Protein AF-A0A2N2TVI4-F1 (afdb_monomer_lite)

Sequence (136 aa):
MRVDWSMDAVSNADFRVMTPSVCEPCWEILRADGSRSGTHAGWWIGEMFRLGASGALLRTDMTDDADFNILAGLTEHWGERLWLAPLDDPAPDFAAWVELGGARQLVATGALLQNDPYLAALGNGPDVGLQKEENG

Foldseek 3Di:
DDQDADDDPDDDDDDPDGDRPDPADFDFDADPVRHGPVHGPLVVQVVVVVVPQQADEDADADDDLSVLVNLLVSCVVQPPRYEYEHDPDPAGPVVCCCPRSVHLHYDYDPSCCVPPPVNVVVVPDPDPPDDDPDDD

pLDDT: mean 81.19, std 19.84, range [39.0, 97.81]

Radius of gyration: 18.88 Å; chains: 1; bounding box: 42×28×64 Å

Structure (mmCIF, N/CA/C/O backbone):
data_AF-A0A2N2TVI4-F1
#
_entry.id   AF-A0A2N2TVI4-F1
#
loop_
_atom_site.group_PDB
_atom_site.id
_atom_site.type_symbol
_atom_site.label_atom_id
_atom_site.label_alt_id
_atom_site.label_comp_id
_atom_site.label_asym_id
_atom_site.label_entity_id
_atom_site.label_seq_id
_atom_site.pdbx_PDB_ins_code
_atom_site.Cartn_x
_atom_site.Cartn_y
_atom_site.Cartn_z
_atom_site.occupancy
_atom_site.B_iso_or_equiv
_atom_site.auth_seq_id
_atom_site.auth_comp_id
_atom_site.auth_asym_id
_atom_site.auth_atom_id
_atom_site.pdbx_PDB_model_num
ATOM 1 N N . MET A 1 1 ? 17.892 0.945 -6.978 1.00 41.19 1 MET A N 1
ATOM 2 C CA . MET A 1 1 ? 17.444 0.845 -8.383 1.00 41.19 1 MET A CA 1
ATOM 3 C C . MET A 1 1 ? 18.594 0.323 -9.244 1.00 41.19 1 MET A C 1
ATOM 5 O O . MET A 1 1 ? 19.617 0.987 -9.334 1.00 41.19 1 MET A O 1
ATOM 9 N N . ARG A 1 2 ? 18.480 -0.885 -9.810 1.00 39.00 2 ARG A N 1
ATOM 10 C CA . ARG A 1 2 ? 19.402 -1.411 -10.834 1.00 39.00 2 ARG A CA 1
ATOM 11 C C . ARG A 1 2 ? 18.570 -1.604 -12.094 1.00 39.00 2 ARG A C 1
ATOM 13 O O . ARG A 1 2 ? 17.571 -2.310 -12.039 1.00 39.00 2 ARG A O 1
ATOM 20 N N . VAL A 1 3 ? 18.941 -0.885 -13.145 1.00 46.66 3 VAL A N 1
ATOM 21 C CA . VAL A 1 3 ? 18.320 -0.939 -14.470 1.00 46.66 3 VAL A CA 1
ATOM 22 C C . VAL A 1 3 ? 19.035 -2.042 -15.238 1.00 46.66 3 VAL A C 1
ATOM 24 O O . VAL A 1 3 ? 20.251 -1.950 -15.424 1.00 46.66 3 VAL A O 1
ATOM 27 N N . ASP A 1 4 ? 18.314 -3.089 -15.632 1.00 51.53 4 ASP A N 1
ATOM 28 C CA . ASP A 1 4 ? 18.853 -4.126 -16.509 1.00 51.53 4 ASP A CA 1
ATOM 29 C C . ASP A 1 4 ? 18.516 -3.789 -17.963 1.00 51.53 4 ASP A C 1
ATOM 31 O O . ASP A 1 4 ? 17.386 -3.448 -18.311 1.00 51.53 4 ASP A O 1
ATOM 35 N N . TRP A 1 5 ? 19.548 -3.840 -18.801 1.00 46.09 5 TRP A N 1
ATOM 36 C CA . TRP A 1 5 ? 19.501 -3.475 -20.210 1.00 46.09 5 TRP A CA 1
ATOM 37 C C . TRP A 1 5 ? 19.502 -4.754 -21.047 1.00 46.09 5 TRP A C 1
ATOM 39 O O . TRP A 1 5 ? 20.316 -5.645 -20.805 1.00 46.09 5 TRP A O 1
ATOM 49 N N . SER A 1 6 ? 18.638 -4.840 -22.057 1.00 53.38 6 SER A N 1
ATOM 50 C CA . SER A 1 6 ? 18.704 -5.890 -23.082 1.00 53.38 6 SER A CA 1
ATOM 51 C C . SER A 1 6 ? 18.838 -5.252 -24.468 1.00 53.38 6 SER A C 1
ATOM 53 O O . SER A 1 6 ? 18.342 -4.150 -24.695 1.00 53.38 6 SER A O 1
ATOM 55 N N . MET A 1 7 ? 19.591 -5.900 -25.363 1.00 49.75 7 MET A N 1
ATOM 56 C CA . MET A 1 7 ? 19.840 -5.423 -26.727 1.00 49.75 7 MET A CA 1
ATOM 57 C C . MET A 1 7 ? 19.017 -6.234 -27.724 1.00 49.75 7 MET A C 1
ATOM 59 O O . MET A 1 7 ? 19.289 -7.419 -27.901 1.00 49.75 7 MET A O 1
ATOM 63 N N . ASP A 1 8 ? 18.117 -5.573 -28.450 1.00 48.06 8 ASP A N 1
ATOM 64 C CA . ASP A 1 8 ? 17.640 -6.082 -29.734 1.00 48.06 8 ASP A CA 1
ATOM 65 C C . ASP A 1 8 ? 18.574 -5.587 -30.841 1.00 48.06 8 ASP A C 1
ATOM 67 O O . ASP A 1 8 ? 18.597 -4.415 -31.220 1.00 48.06 8 ASP A O 1
ATOM 71 N N . ALA A 1 9 ? 19.409 -6.498 -31.336 1.00 53.44 9 ALA A N 1
ATOM 72 C CA . ALA A 1 9 ? 20.368 -6.230 -32.396 1.00 53.44 9 ALA A CA 1
ATOM 73 C C . ALA A 1 9 ? 19.786 -6.624 -33.760 1.00 53.44 9 ALA A C 1
ATOM 75 O O . ALA A 1 9 ? 20.177 -7.637 -34.336 1.00 53.44 9 ALA A O 1
ATOM 76 N N . VAL A 1 10 ? 18.891 -5.800 -34.314 1.00 51.03 10 VAL A N 1
ATOM 77 C CA . VAL A 1 10 ? 18.623 -5.815 -35.762 1.00 51.03 10 VAL A CA 1
ATOM 78 C C . VAL A 1 10 ? 18.750 -4.393 -36.304 1.00 51.03 10 VAL A C 1
ATOM 80 O O . VAL A 1 10 ? 17.825 -3.590 -36.313 1.00 51.03 10 VAL A O 1
ATOM 83 N N . SER A 1 11 ? 19.988 -4.094 -36.688 1.00 48.31 11 SER A N 1
ATOM 84 C CA . SER A 1 11 ? 20.482 -2.841 -37.254 1.00 48.31 11 SER A CA 1
ATOM 85 C C . SER A 1 11 ? 19.876 -2.558 -38.624 1.00 48.31 11 SER A C 1
ATOM 87 O O . SER A 1 11 ? 19.997 -3.411 -39.494 1.00 48.31 11 SER A O 1
ATOM 89 N N . ASN A 1 12 ? 19.377 -1.337 -38.843 1.00 44.28 12 ASN A N 1
ATOM 90 C CA . ASN A 1 12 ? 19.507 -0.604 -40.107 1.00 44.28 12 ASN A CA 1
ATOM 91 C C . ASN A 1 12 ? 19.383 0.912 -39.831 1.00 44.28 12 ASN A C 1
ATOM 93 O O . ASN A 1 12 ? 18.305 1.390 -39.504 1.00 44.28 12 ASN A O 1
ATOM 97 N N . ALA A 1 13 ? 20.497 1.636 -39.998 1.00 49.03 13 ALA A N 1
ATOM 98 C CA . ALA A 1 13 ? 20.643 3.102 -40.010 1.00 49.03 13 ALA A CA 1
ATOM 99 C C . ALA A 1 13 ? 20.502 3.884 -38.671 1.00 49.03 13 ALA A C 1
ATOM 101 O O . ALA A 1 13 ? 19.426 4.285 -38.243 1.00 49.03 13 ALA A O 1
ATOM 102 N N . ASP A 1 14 ? 21.660 4.166 -38.063 1.00 52.97 14 ASP A N 1
ATOM 103 C CA . ASP A 1 14 ? 22.073 5.446 -37.447 1.00 52.97 14 ASP A CA 1
ATOM 104 C C . ASP A 1 14 ? 21.288 6.144 -36.320 1.00 52.97 14 ASP A C 1
ATOM 106 O O . ASP A 1 14 ? 21.616 7.278 -35.979 1.00 52.97 14 ASP A O 1
ATOM 110 N N . PHE A 1 15 ? 20.406 5.462 -35.589 1.00 52.22 15 PHE A N 1
ATOM 111 C CA . PHE A 1 15 ? 20.055 5.896 -34.227 1.00 52.22 15 PHE A CA 1
ATOM 112 C C . PHE A 1 15 ? 20.028 4.713 -33.258 1.00 52.22 15 PHE A C 1
ATOM 114 O O . PHE A 1 15 ? 19.190 3.822 -33.354 1.00 52.22 15 PHE A O 1
ATOM 121 N N . ARG A 1 16 ? 20.951 4.704 -32.288 1.00 48.78 16 ARG A N 1
ATOM 122 C CA . ARG A 1 16 ? 20.890 3.792 -31.136 1.00 48.78 16 ARG A CA 1
ATOM 123 C C . ARG A 1 16 ? 20.047 4.454 -30.055 1.00 48.78 16 ARG A C 1
ATOM 125 O O . ARG A 1 16 ? 20.580 5.162 -29.205 1.00 48.78 16 ARG A O 1
ATOM 132 N N . VAL A 1 17 ? 18.733 4.273 -30.122 1.00 54.22 17 VAL A N 1
ATOM 133 C CA . VAL A 1 17 ? 17.835 4.727 -29.057 1.00 54.22 17 VAL A CA 1
ATOM 134 C C . VAL A 1 17 ? 17.751 3.618 -28.016 1.00 54.22 17 VAL A C 1
ATOM 136 O O . VAL A 1 17 ? 17.342 2.503 -28.323 1.00 54.22 17 VAL A O 1
ATOM 139 N N . MET A 1 18 ? 18.176 3.921 -26.790 1.00 54.16 18 MET A N 1
ATOM 140 C CA . MET A 1 18 ? 17.854 3.092 -25.635 1.00 54.16 18 MET A CA 1
ATOM 141 C C . MET A 1 18 ? 16.496 3.543 -25.114 1.00 54.16 18 MET A C 1
ATOM 143 O O . MET A 1 18 ? 16.371 4.669 -24.631 1.00 54.16 18 MET A O 1
ATOM 147 N N . THR A 1 19 ? 15.488 2.686 -25.217 1.00 52.69 19 THR A N 1
ATOM 148 C CA . THR A 1 19 ? 14.173 2.952 -24.635 1.00 52.69 19 THR A CA 1
ATOM 149 C C . THR A 1 19 ? 14.017 2.057 -23.412 1.00 52.69 19 THR A C 1
ATOM 151 O O . THR A 1 19 ? 14.0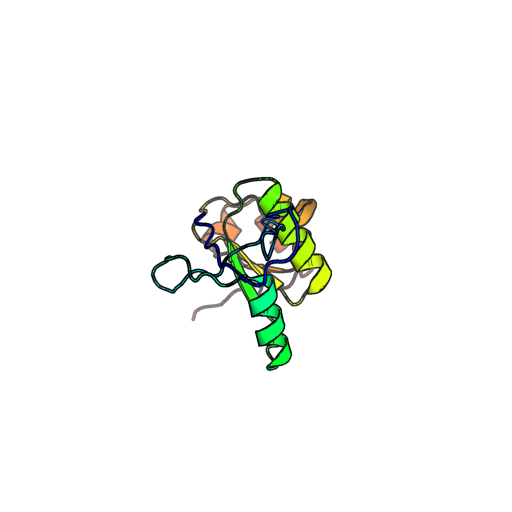30 0.835 -23.565 1.00 52.69 19 THR A O 1
ATOM 154 N N . PRO A 1 20 ? 13.917 2.614 -22.194 1.00 52.50 20 PRO A N 1
ATOM 155 C CA . PRO A 1 20 ? 13.565 1.818 -21.028 1.00 52.50 20 PRO A CA 1
ATOM 156 C C . PRO A 1 20 ? 12.202 1.167 -21.270 1.00 52.50 20 PRO A C 1
ATOM 158 O O . PRO A 1 20 ? 11.266 1.840 -21.698 1.00 52.50 20 PRO A O 1
ATOM 161 N N . SER A 1 21 ? 12.084 -0.132 -20.999 1.00 56.41 21 SER A N 1
ATOM 162 C CA . SER A 1 21 ? 10.835 -0.878 -21.209 1.00 56.41 21 SER A CA 1
ATOM 163 C C . SER A 1 21 ? 9.690 -0.364 -20.330 1.00 56.41 21 SER A C 1
ATOM 165 O O . SER A 1 21 ? 8.526 -0.545 -20.670 1.00 56.41 21 SER A O 1
ATOM 167 N N . VAL A 1 22 ? 10.023 0.284 -19.210 1.00 56.97 22 VAL A N 1
ATOM 168 C CA . VAL A 1 22 ? 9.092 0.996 -18.334 1.00 56.97 22 VAL A CA 1
ATOM 169 C C . VAL A 1 22 ? 9.780 2.279 -17.871 1.00 56.97 22 VAL A C 1
ATOM 171 O O . VAL A 1 22 ? 10.810 2.224 -17.202 1.00 56.97 22 VAL A O 1
ATOM 174 N N . CYS A 1 23 ? 9.231 3.429 -18.260 1.00 61.97 23 CYS A N 1
ATOM 175 C CA . CYS A 1 23 ? 9.704 4.752 -17.830 1.00 61.97 23 CYS A CA 1
ATOM 176 C C . CYS A 1 23 ? 8.905 5.320 -16.650 1.00 61.97 23 CYS A C 1
ATOM 178 O O . CYS A 1 23 ? 9.127 6.462 -16.256 1.00 61.97 23 CYS A O 1
ATOM 180 N N . GLU A 1 24 ? 7.968 4.550 -16.104 1.00 72.38 24 GLU A N 1
ATOM 181 C CA . GLU A 1 24 ? 7.060 5.018 -15.065 1.00 72.38 24 GLU A CA 1
ATOM 182 C C . GLU A 1 24 ? 7.558 4.585 -13.679 1.00 72.38 24 GLU A C 1
ATOM 184 O O . GLU A 1 24 ? 7.924 3.415 -13.497 1.00 72.38 24 GLU A O 1
ATOM 189 N N . PRO A 1 25 ? 7.594 5.504 -12.696 1.00 82.44 25 PRO A N 1
ATOM 190 C CA . PRO A 1 25 ? 7.787 5.145 -11.298 1.00 82.44 25 PRO A CA 1
ATOM 191 C C . PRO A 1 25 ? 6.776 4.076 -10.880 1.00 82.44 25 PRO A C 1
ATOM 193 O O . PRO A 1 25 ? 5.588 4.176 -11.181 1.00 82.44 25 PRO A O 1
ATOM 196 N N . CYS A 1 26 ? 7.245 3.037 -10.198 1.00 89.50 26 CYS A N 1
ATOM 197 C CA . CYS A 1 26 ? 6.390 1.967 -9.709 1.00 89.50 26 CYS A CA 1
ATOM 198 C C . CYS A 1 26 ? 6.947 1.371 -8.421 1.00 89.50 26 CYS A C 1
ATOM 200 O O . CYS A 1 26 ? 8.157 1.375 -8.182 1.00 89.50 26 CYS A O 1
ATOM 202 N N . TRP A 1 27 ? 6.051 0.811 -7.613 1.00 94.75 27 TRP A N 1
ATOM 203 C CA . TRP A 1 27 ? 6.450 -0.022 -6.489 1.00 94.75 27 TRP A CA 1
ATOM 204 C C . TRP A 1 27 ? 6.845 -1.414 -6.945 1.00 94.75 27 TRP A C 1
ATOM 206 O O . TRP A 1 27 ? 6.281 -1.986 -7.883 1.00 94.75 27 TRP A O 1
ATOM 216 N N . GLU A 1 28 ? 7.799 -1.975 -6.219 1.00 93.94 28 GLU A N 1
ATOM 217 C CA . GLU A 1 28 ? 8.316 -3.310 -6.442 1.00 93.94 28 GLU A CA 1
ATOM 218 C C . GLU A 1 28 ? 7.883 -4.232 -5.306 1.00 93.94 28 GLU A C 1
ATOM 220 O O . GLU A 1 28 ? 8.025 -3.902 -4.132 1.00 93.94 28 GLU A O 1
ATOM 225 N N . ILE A 1 29 ? 7.397 -5.422 -5.654 1.00 95.00 29 ILE A N 1
ATOM 226 C CA . ILE A 1 29 ? 7.122 -6.467 -4.672 1.00 95.00 29 ILE A CA 1
ATOM 227 C C . ILE A 1 29 ? 8.445 -6.919 -4.053 1.00 95.00 29 ILE A C 1
ATOM 229 O O . ILE A 1 29 ? 9.404 -7.241 -4.760 1.00 95.00 29 ILE A O 1
ATOM 233 N N . LEU A 1 30 ? 8.505 -6.988 -2.730 1.00 95.31 30 LEU A N 1
ATOM 234 C CA . LEU A 1 30 ? 9.647 -7.559 -2.027 1.00 95.31 30 LEU A CA 1
ATOM 235 C C . LEU A 1 30 ? 9.454 -9.066 -1.835 1.00 95.31 30 LEU A C 1
ATOM 237 O O . LEU A 1 30 ? 8.336 -9.571 -1.730 1.00 95.31 30 LEU A O 1
ATOM 241 N N . ARG A 1 31 ? 10.560 -9.806 -1.803 1.00 93.81 31 ARG A N 1
ATOM 242 C CA . ARG A 1 31 ? 10.571 -11.200 -1.354 1.00 93.81 31 ARG A CA 1
ATOM 243 C C . ARG A 1 31 ? 10.405 -11.255 0.164 1.00 93.81 31 ARG A C 1
ATOM 245 O O . ARG A 1 31 ? 10.564 -10.257 0.859 1.00 93.81 31 ARG A O 1
ATOM 252 N N . ALA A 1 32 ? 10.141 -12.451 0.685 1.00 92.06 32 ALA A N 1
ATOM 253 C CA . ALA A 1 32 ? 9.962 -12.679 2.121 1.00 92.06 32 ALA A CA 1
ATOM 254 C C . ALA A 1 32 ? 11.182 -12.283 2.978 1.00 92.06 32 ALA A C 1
ATOM 256 O O . ALA A 1 32 ? 11.029 -12.010 4.162 1.00 92.06 32 ALA A O 1
ATOM 257 N N . ASP A 1 33 ? 12.380 -12.241 2.391 1.00 93.31 33 ASP A N 1
ATOM 258 C CA . ASP A 1 33 ? 13.615 -11.786 3.038 1.00 93.31 33 ASP A CA 1
ATOM 259 C C . ASP A 1 33 ? 13.849 -10.266 2.913 1.00 93.31 33 ASP A C 1
ATOM 261 O O . ASP A 1 33 ? 14.925 -9.778 3.249 1.00 93.31 33 ASP A O 1
ATOM 265 N N . GLY A 1 34 ? 12.872 -9.519 2.388 1.00 91.69 34 GLY A N 1
ATOM 266 C CA . GLY A 1 34 ? 12.974 -8.087 2.109 1.00 91.69 34 GLY A CA 1
ATOM 267 C C . GLY A 1 34 ? 13.759 -7.755 0.836 1.00 91.69 34 GLY A C 1
ATOM 268 O O . GLY A 1 34 ? 13.881 -6.587 0.471 1.00 91.69 34 GLY A O 1
ATOM 269 N N . SER A 1 35 ? 14.294 -8.752 0.121 1.00 93.19 35 SER A N 1
ATOM 270 C CA . SER A 1 35 ? 15.043 -8.505 -1.108 1.00 93.19 35 SER A CA 1
ATOM 271 C C . SER A 1 35 ? 14.131 -8.128 -2.279 1.00 93.19 35 SER A C 1
ATOM 273 O O . SER A 1 35 ? 12.987 -8.563 -2.404 1.00 93.19 35 SER A O 1
ATOM 275 N N . ARG A 1 36 ? 14.680 -7.335 -3.195 1.00 90.88 36 ARG A N 1
ATOM 276 C CA . ARG A 1 36 ? 14.021 -6.842 -4.413 1.00 90.88 36 ARG A CA 1
ATOM 277 C C . ARG A 1 36 ? 13.660 -7.981 -5.373 1.00 90.88 36 ARG A C 1
ATOM 279 O O . ARG A 1 36 ? 14.559 -8.709 -5.804 1.00 90.88 36 ARG A O 1
ATOM 286 N N . SER A 1 37 ? 12.379 -8.162 -5.715 1.00 92.38 37 SER A N 1
ATOM 287 C CA . SER A 1 37 ? 11.935 -9.276 -6.574 1.00 92.38 37 SER A CA 1
ATOM 288 C C . SER A 1 37 ? 12.106 -9.047 -8.080 1.00 92.38 37 SER A C 1
ATOM 290 O O . SER A 1 37 ? 12.152 -10.020 -8.831 1.00 92.38 37 SER A O 1
ATOM 292 N N . GLY A 1 38 ? 12.190 -7.793 -8.518 1.00 89.81 38 GLY A N 1
ATOM 293 C CA . GLY A 1 38 ? 12.084 -7.350 -9.907 1.00 89.81 38 GLY A CA 1
ATOM 294 C C . GLY A 1 38 ? 10.645 -7.239 -10.425 1.00 89.81 38 GLY A C 1
ATOM 295 O O . GLY A 1 38 ? 10.451 -6.944 -11.599 1.00 89.81 38 GLY A O 1
ATOM 296 N N . THR A 1 39 ? 9.633 -7.493 -9.590 1.00 91.56 39 THR A N 1
ATOM 297 C CA . THR A 1 39 ? 8.223 -7.544 -10.010 1.00 91.56 39 THR A CA 1
ATOM 298 C C . THR A 1 39 ? 7.485 -6.268 -9.627 1.00 91.56 39 THR A C 1
ATOM 300 O O . THR A 1 39 ? 7.487 -5.880 -8.462 1.00 91.56 39 THR A O 1
ATOM 303 N N . HIS A 1 40 ? 6.805 -5.643 -10.590 1.00 93.00 40 HIS A N 1
ATOM 304 C CA . HIS A 1 40 ? 6.017 -4.433 -10.351 1.00 93.00 40 HIS A CA 1
ATOM 305 C C . HIS A 1 40 ? 4.717 -4.770 -9.616 1.00 93.00 40 HIS A C 1
ATOM 307 O O . HIS A 1 40 ? 3.985 -5.675 -10.026 1.00 93.00 40 HIS A O 1
ATOM 313 N N . ALA A 1 41 ? 4.406 -4.008 -8.568 1.00 94.19 41 ALA A N 1
ATOM 314 C CA . ALA A 1 41 ? 3.240 -4.242 -7.725 1.00 94.19 41 ALA A CA 1
ATOM 315 C C . ALA A 1 41 ? 1.932 -4.184 -8.524 1.00 94.19 41 ALA A C 1
ATOM 317 O O . ALA A 1 41 ? 1.146 -5.125 -8.469 1.00 94.19 41 ALA A O 1
ATOM 318 N N . GLY A 1 42 ? 1.739 -3.141 -9.339 1.00 94.56 42 GLY A N 1
ATOM 319 C CA . GLY A 1 42 ? 0.523 -2.988 -10.141 1.00 94.56 42 GLY A CA 1
ATOM 320 C C . GLY A 1 42 ? 0.284 -4.157 -11.106 1.00 94.56 42 GLY A C 1
ATOM 321 O O . GLY A 1 42 ? -0.804 -4.730 -11.139 1.00 94.56 42 GLY A O 1
ATOM 322 N N . TRP A 1 43 ? 1.316 -4.580 -11.842 1.00 93.81 43 TRP A N 1
ATOM 323 C CA . TRP A 1 43 ? 1.202 -5.741 -12.732 1.00 93.81 43 TRP A CA 1
ATOM 324 C C . TRP A 1 43 ? 0.824 -7.012 -11.960 1.00 93.81 43 TRP A C 1
ATOM 326 O O . TRP A 1 43 ? -0.091 -7.734 -12.358 1.00 93.81 43 TRP A O 1
ATOM 336 N N . TRP A 1 44 ? 1.489 -7.260 -10.829 1.00 94.75 44 TRP A N 1
ATOM 337 C CA . TRP A 1 44 ? 1.244 -8.445 -10.013 1.00 94.75 44 TRP A CA 1
ATOM 338 C C . TRP A 1 44 ? -0.181 -8.475 -9.446 1.00 94.75 44 TRP A C 1
ATOM 340 O O . TRP A 1 44 ? -0.847 -9.506 -9.529 1.00 94.75 44 TRP A O 1
ATOM 350 N N . ILE A 1 45 ? -0.679 -7.344 -8.932 1.00 96.38 45 ILE A N 1
ATOM 351 C CA . ILE A 1 45 ? -2.058 -7.210 -8.433 1.00 96.38 45 ILE A CA 1
ATOM 352 C C . ILE A 1 45 ? -3.054 -7.521 -9.554 1.00 96.38 45 ILE A C 1
ATOM 354 O O . ILE A 1 45 ? -3.988 -8.300 -9.351 1.00 96.38 45 ILE A O 1
ATOM 358 N N . GLY A 1 46 ? -2.830 -6.962 -10.747 1.00 96.31 46 GLY A N 1
ATOM 359 C CA . GLY A 1 46 ? -3.658 -7.221 -11.923 1.00 96.31 46 GLY A CA 1
ATOM 360 C C . GLY A 1 46 ? -3.741 -8.711 -12.265 1.00 96.31 46 GLY A C 1
ATOM 361 O O . GLY A 1 46 ? -4.839 -9.239 -12.455 1.00 96.31 46 GLY A O 1
ATOM 362 N N . GLU A 1 47 ? -2.607 -9.414 -12.261 1.00 97.75 47 GLU A N 1
ATOM 363 C CA . GLU A 1 47 ? -2.578 -10.861 -12.496 1.00 97.75 47 GLU A CA 1
ATOM 364 C C . GLU A 1 47 ? -3.299 -11.649 -11.398 1.00 97.75 47 GLU A C 1
ATOM 366 O O . GLU A 1 47 ? -4.080 -12.550 -11.709 1.00 97.75 47 GLU A O 1
ATOM 371 N N . MET A 1 48 ? -3.123 -11.294 -10.123 1.00 97.19 48 MET A N 1
ATOM 372 C CA . MET A 1 48 ? -3.839 -11.960 -9.027 1.00 97.19 48 MET A CA 1
ATOM 373 C C . MET A 1 48 ? -5.353 -11.771 -9.138 1.00 97.19 48 MET A C 1
ATOM 375 O O . MET A 1 48 ? -6.118 -12.718 -8.941 1.00 97.19 48 MET A O 1
ATOM 379 N N . PHE A 1 49 ? -5.809 -10.579 -9.518 1.00 97.38 49 PHE A N 1
ATOM 380 C CA . PHE A 1 49 ? -7.230 -10.312 -9.734 1.00 97.38 49 PHE A CA 1
ATOM 381 C C . PHE A 1 49 ? -7.775 -11.070 -10.941 1.00 97.38 49 PHE A C 1
ATOM 383 O O . PHE A 1 49 ? -8.881 -11.607 -10.872 1.00 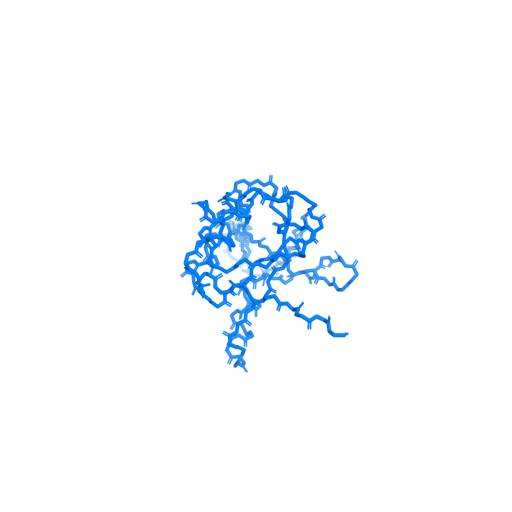97.38 49 PHE A O 1
ATOM 390 N N . ARG A 1 50 ? -6.990 -11.192 -12.015 1.00 97.25 50 ARG A N 1
ATOM 391 C CA . ARG A 1 50 ? -7.331 -12.027 -13.175 1.00 97.25 50 ARG A CA 1
ATOM 392 C C . ARG A 1 50 ? -7.453 -13.509 -12.803 1.00 97.25 50 ARG A C 1
ATOM 394 O O . ARG A 1 50 ? -8.273 -14.215 -13.384 1.00 97.25 50 ARG A O 1
ATOM 401 N N . LEU A 1 51 ? -6.669 -13.972 -11.828 1.00 97.75 51 LEU A N 1
ATOM 402 C CA . LEU A 1 51 ? -6.730 -15.328 -11.272 1.00 97.75 51 LEU A CA 1
ATOM 403 C C . LEU A 1 51 ? -7.857 -15.528 -10.240 1.00 97.75 51 LEU A C 1
ATOM 405 O O . LEU A 1 51 ? -8.045 -16.645 -9.762 1.00 97.75 51 LEU A O 1
ATOM 409 N N . GLY A 1 52 ? -8.632 -14.484 -9.929 1.00 97.81 52 GLY A N 1
ATOM 410 C CA . GLY A 1 52 ? -9.825 -14.567 -9.085 1.00 97.81 52 GLY A CA 1
ATOM 411 C C . GLY A 1 52 ? -9.658 -14.038 -7.661 1.00 97.81 52 GLY A C 1
ATOM 412 O O . GLY A 1 52 ? -10.591 -14.166 -6.870 1.00 97.81 52 GLY A O 1
ATOM 413 N N . ALA A 1 53 ? -8.523 -13.425 -7.313 1.00 97.38 53 ALA A N 1
ATOM 414 C CA . ALA A 1 53 ? -8.401 -12.744 -6.027 1.00 97.38 53 ALA A CA 1
ATOM 415 C C . ALA A 1 53 ? -9.375 -11.553 -5.950 1.00 97.38 53 ALA A C 1
ATOM 417 O O . ALA A 1 53 ? -9.462 -10.721 -6.859 1.00 97.38 53 ALA A O 1
ATOM 418 N N . SER A 1 54 ? -10.123 -11.462 -4.852 1.00 96.25 54 SER A N 1
ATOM 419 C CA . SER A 1 54 ? -11.122 -10.409 -4.636 1.00 96.25 54 SER A CA 1
ATOM 420 C C . SER A 1 54 ? -10.503 -9.086 -4.179 1.00 96.25 54 SER A C 1
ATOM 422 O O . SER A 1 54 ? -11.061 -8.030 -4.477 1.00 96.25 54 SER A O 1
ATOM 424 N N . GLY A 1 55 ? -9.338 -9.137 -3.533 1.00 96.31 55 GLY A N 1
ATOM 425 C CA . GLY A 1 55 ? -8.662 -7.994 -2.931 1.00 96.31 55 GLY A CA 1
ATOM 426 C C . GLY A 1 55 ? -7.163 -8.215 -2.749 1.00 96.31 55 GLY A C 1
ATOM 427 O O . GLY A 1 55 ? -6.692 -9.350 -2.838 1.00 96.31 55 GLY A O 1
ATOM 428 N N . ALA A 1 56 ? -6.419 -7.134 -2.522 1.00 96.81 56 ALA A N 1
ATOM 429 C CA . ALA A 1 56 ? -4.987 -7.170 -2.239 1.00 96.81 56 ALA A CA 1
ATOM 430 C C . ALA A 1 56 ? -4.653 -6.316 -1.008 1.00 96.81 56 ALA A C 1
ATOM 432 O O . ALA A 1 56 ? -5.114 -5.183 -0.895 1.00 96.81 56 ALA A O 1
ATOM 433 N N . LEU A 1 57 ? -3.829 -6.861 -0.111 1.00 96.62 57 LEU A N 1
ATOM 434 C CA . LEU A 1 57 ? -3.215 -6.129 0.995 1.00 96.62 57 LEU A CA 1
ATOM 435 C C . LEU A 1 57 ? -1.774 -5.797 0.613 1.00 96.62 57 LEU A C 1
ATOM 437 O O . LEU A 1 57 ? -0.975 -6.706 0.380 1.00 96.62 57 LEU A O 1
ATOM 441 N N . LEU A 1 58 ? -1.447 -4.511 0.565 1.00 95.62 58 LEU A N 1
ATOM 442 C CA . LEU A 1 58 ? -0.097 -4.025 0.309 1.00 95.62 58 LEU A CA 1
ATOM 443 C C . LEU A 1 58 ? 0.474 -3.427 1.589 1.00 95.62 58 LEU A C 1
ATOM 445 O O . LEU A 1 58 ? -0.172 -2.618 2.254 1.00 95.62 58 LEU A O 1
ATOM 449 N N . ARG A 1 59 ? 1.704 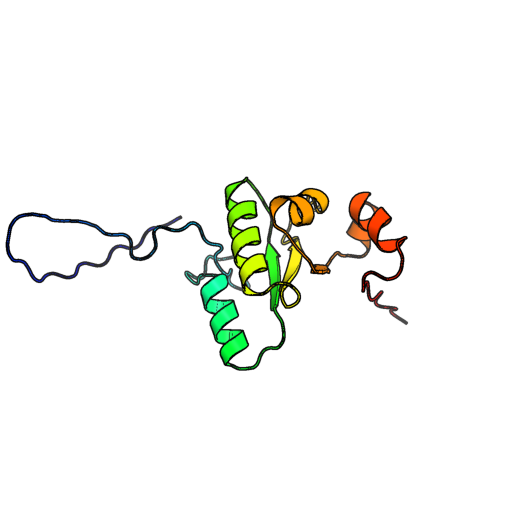-3.827 1.910 1.00 96.00 59 ARG A N 1
ATOM 450 C CA . ARG A 1 59 ? 2.510 -3.196 2.950 1.00 96.00 59 ARG A CA 1
ATOM 451 C C . ARG A 1 59 ? 3.575 -2.333 2.298 1.00 96.00 59 ARG A C 1
ATOM 453 O O . ARG A 1 59 ? 4.313 -2.839 1.455 1.00 96.00 59 ARG A O 1
ATOM 460 N N . THR A 1 60 ? 3.624 -1.061 2.663 1.00 95.38 60 THR A N 1
ATOM 461 C CA . THR A 1 60 ? 4.521 -0.071 2.061 1.00 95.38 60 THR A CA 1
ATOM 462 C C . THR A 1 60 ? 4.816 1.048 3.050 1.00 95.38 60 THR A C 1
ATOM 464 O O . THR A 1 60 ? 3.988 1.328 3.909 1.00 95.38 60 THR A O 1
ATOM 467 N N . ASP A 1 61 ? 5.964 1.700 2.900 1.00 94.19 61 ASP A N 1
ATOM 468 C CA . ASP A 1 61 ? 6.314 2.914 3.636 1.00 94.19 61 ASP A CA 1
ATOM 469 C C . ASP A 1 61 ? 6.526 4.039 2.620 1.00 94.19 61 ASP A C 1
ATOM 471 O O . ASP A 1 61 ? 7.261 3.858 1.647 1.00 94.19 61 ASP A O 1
ATOM 475 N N . MET A 1 62 ? 5.860 5.179 2.815 1.00 93.88 62 MET A N 1
ATOM 476 C CA . MET A 1 62 ? 5.949 6.311 1.884 1.00 93.88 62 MET A CA 1
ATOM 477 C C . MET A 1 62 ? 7.141 7.181 2.240 1.00 93.88 62 MET A C 1
ATOM 479 O O . MET A 1 62 ? 7.281 7.596 3.389 1.00 93.88 62 MET A O 1
ATOM 483 N N . THR A 1 63 ? 7.980 7.486 1.255 1.00 89.75 63 THR A N 1
ATOM 484 C CA . THR A 1 63 ? 9.178 8.305 1.467 1.00 89.75 63 THR A CA 1
ATOM 485 C C . THR A 1 63 ? 9.038 9.692 0.850 1.00 89.75 63 THR A C 1
ATOM 487 O O . THR A 1 63 ? 9.543 10.665 1.413 1.00 89.75 63 THR A O 1
ATOM 490 N N . ASP A 1 64 ? 8.368 9.802 -0.299 1.00 90.25 64 ASP A N 1
ATOM 491 C CA . ASP A 1 64 ? 8.232 11.059 -1.033 1.00 90.25 64 ASP A CA 1
ATOM 492 C C . ASP A 1 64 ? 6.939 11.150 -1.870 1.00 90.25 64 ASP A C 1
ATOM 494 O O . ASP A 1 64 ? 6.100 10.247 -1.899 1.00 90.25 64 ASP A O 1
ATOM 498 N N . ASP A 1 65 ? 6.779 12.273 -2.572 1.00 92.56 65 ASP A N 1
ATOM 499 C CA . ASP A 1 65 ? 5.635 12.546 -3.446 1.00 92.56 65 ASP A CA 1
ATOM 500 C C . ASP A 1 65 ? 5.481 11.520 -4.583 1.00 92.56 65 ASP A C 1
ATOM 502 O O . ASP A 1 65 ? 4.378 11.334 -5.104 1.00 92.56 65 ASP A O 1
ATOM 506 N N . ALA A 1 66 ? 6.558 10.850 -5.011 1.00 92.75 66 ALA A N 1
ATOM 507 C CA . ALA A 1 66 ? 6.466 9.838 -6.058 1.00 92.75 66 ALA A CA 1
ATOM 508 C C . ALA A 1 66 ? 5.707 8.605 -5.555 1.00 92.75 66 ALA A C 1
ATOM 510 O O . ALA A 1 66 ? 4.884 8.067 -6.297 1.00 92.75 66 ALA A O 1
ATOM 511 N N . ASP A 1 67 ? 5.905 8.214 -4.294 1.00 95.31 67 ASP A N 1
ATOM 512 C CA . ASP A 1 67 ? 5.148 7.126 -3.672 1.00 95.31 67 ASP A CA 1
ATOM 513 C C . ASP A 1 67 ? 3.651 7.443 -3.598 1.00 95.31 67 ASP A C 1
ATOM 515 O O . ASP A 1 67 ? 2.820 6.595 -3.934 1.00 95.31 67 ASP A O 1
ATOM 519 N N . PHE A 1 68 ? 3.287 8.680 -3.245 1.00 96.44 68 PHE A N 1
ATOM 520 C CA . PHE A 1 68 ? 1.884 9.100 -3.230 1.00 96.44 68 PHE A CA 1
ATOM 521 C C . PHE A 1 68 ? 1.258 9.100 -4.628 1.00 96.44 68 PHE A C 1
ATOM 523 O O . PHE A 1 68 ? 0.123 8.653 -4.783 1.00 96.44 68 PHE A O 1
ATOM 530 N N . ASN A 1 69 ? 1.999 9.519 -5.657 1.00 95.44 69 ASN A N 1
ATOM 531 C CA . ASN A 1 69 ? 1.529 9.444 -7.044 1.00 95.44 69 ASN A CA 1
ATOM 532 C C . ASN A 1 69 ? 1.329 7.993 -7.510 1.00 95.44 69 ASN A C 1
ATOM 534 O O . ASN A 1 69 ? 0.343 7.693 -8.187 1.00 95.44 69 ASN A O 1
ATOM 538 N N . ILE A 1 70 ? 2.232 7.082 -7.128 1.00 95.75 70 ILE A N 1
ATOM 539 C CA . ILE A 1 70 ? 2.072 5.649 -7.404 1.00 95.75 70 ILE A CA 1
ATOM 540 C C . ILE A 1 70 ? 0.813 5.133 -6.701 1.00 95.75 70 ILE A C 1
ATOM 542 O O . ILE A 1 70 ? -0.033 4.524 -7.357 1.00 95.75 70 ILE A O 1
ATOM 546 N N . LEU A 1 71 ? 0.646 5.414 -5.403 1.00 96.94 71 LEU A N 1
ATOM 547 C CA . LEU A 1 71 ? -0.535 5.003 -4.641 1.00 96.94 71 LEU A CA 1
ATOM 548 C C . LEU A 1 71 ? -1.832 5.536 -5.262 1.00 96.94 71 LEU A C 1
ATOM 550 O O . LEU A 1 71 ? -2.792 4.775 -5.390 1.00 96.94 71 LEU A O 1
ATOM 554 N N . ALA A 1 72 ? -1.858 6.799 -5.688 1.00 96.56 72 ALA A N 1
ATOM 555 C CA . ALA A 1 72 ? -3.010 7.395 -6.356 1.00 96.56 72 ALA A CA 1
ATOM 556 C C . ALA A 1 72 ? -3.387 6.622 -7.627 1.00 96.56 72 ALA A C 1
ATOM 558 O O . ALA A 1 72 ? -4.556 6.284 -7.807 1.00 96.56 72 ALA A O 1
ATOM 559 N N . GLY A 1 73 ? -2.404 6.249 -8.454 1.00 95.81 73 GLY A N 1
ATOM 560 C CA . G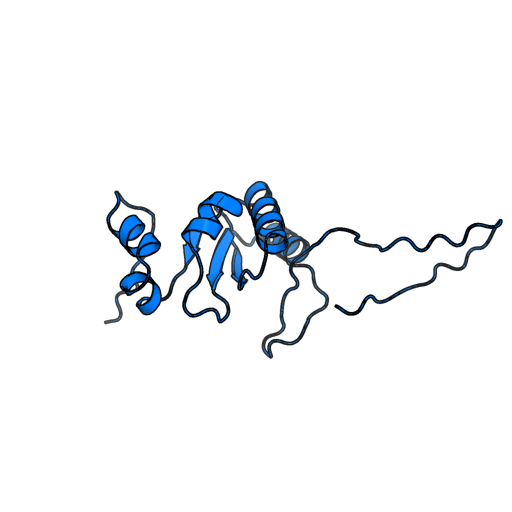LY A 1 73 ? -2.639 5.435 -9.649 1.00 95.81 73 GLY A CA 1
ATOM 561 C C . GLY A 1 73 ? -3.161 4.026 -9.336 1.00 95.81 73 GLY A C 1
ATOM 562 O O . GLY A 1 73 ? -4.099 3.553 -9.981 1.00 95.81 73 GLY A O 1
ATOM 563 N N . LEU A 1 74 ? -2.608 3.353 -8.317 1.00 96.12 74 LEU A N 1
ATOM 564 C CA . LEU A 1 74 ? -3.106 2.038 -7.883 1.00 96.12 74 LEU A CA 1
ATOM 565 C C . LEU A 1 74 ? -4.551 2.148 -7.356 1.00 96.12 74 LEU A C 1
ATOM 567 O O . LEU A 1 74 ? -5.412 1.335 -7.701 1.00 96.12 74 LEU A O 1
ATOM 571 N N . THR A 1 75 ? -4.832 3.168 -6.547 1.00 95.94 75 THR A N 1
ATOM 572 C CA . THR A 1 75 ? -6.156 3.427 -5.971 1.00 95.94 75 THR A CA 1
ATOM 573 C C . THR A 1 75 ? -7.175 3.788 -7.048 1.00 95.94 75 THR A C 1
ATOM 575 O O . THR A 1 75 ? -8.292 3.282 -7.008 1.00 95.94 75 THR 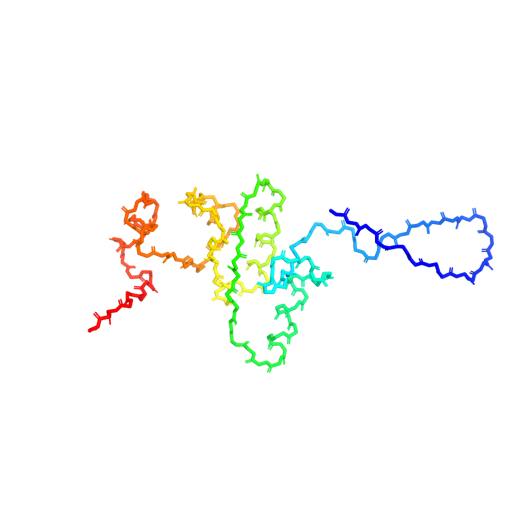A O 1
ATOM 578 N N . GLU A 1 76 ? -6.828 4.608 -8.037 1.00 96.06 76 GLU A N 1
ATOM 579 C CA . GLU A 1 76 ? -7.727 4.915 -9.154 1.00 96.06 76 GLU A CA 1
ATOM 580 C C . GLU A 1 76 ? -8.126 3.640 -9.908 1.00 96.06 76 GLU A C 1
ATOM 582 O O . GLU A 1 76 ? -9.285 3.466 -10.288 1.00 96.06 76 GLU A O 1
ATOM 587 N N . HIS A 1 77 ? -7.179 2.715 -10.076 1.00 95.50 77 HIS A N 1
ATOM 588 C CA . HIS A 1 77 ? -7.417 1.502 -10.841 1.00 95.50 77 HIS A CA 1
ATOM 589 C C . HIS A 1 77 ? -8.185 0.412 -10.067 1.00 95.50 77 HIS A C 1
ATOM 591 O O . HIS A 1 77 ? -9.017 -0.283 -10.656 1.00 95.50 77 HIS A O 1
ATOM 597 N N . TRP A 1 78 ? -7.942 0.247 -8.760 1.00 95.50 78 TRP A N 1
ATOM 598 C CA . TRP A 1 78 ? -8.520 -0.855 -7.968 1.00 95.50 78 TRP A CA 1
ATOM 599 C C . TRP A 1 78 ? -9.348 -0.438 -6.743 1.00 95.50 78 TRP A C 1
ATOM 601 O O . TRP A 1 78 ? -10.116 -1.260 -6.235 1.00 95.50 78 TRP A O 1
ATOM 611 N N . GLY A 1 79 ? -9.247 0.811 -6.294 1.00 92.62 79 GLY A N 1
ATOM 612 C CA . GLY A 1 79 ? -10.083 1.430 -5.261 1.00 92.62 79 GLY A CA 1
ATOM 613 C C . GLY A 1 79 ? -10.254 0.588 -3.998 1.00 92.62 79 GLY A C 1
ATOM 614 O O . GLY A 1 79 ? -9.284 0.179 -3.366 1.00 92.62 79 GLY A O 1
ATOM 615 N N . GLU A 1 80 ? -11.512 0.292 -3.667 1.00 93.75 80 GLU A N 1
ATOM 616 C CA . GLU A 1 80 ? -11.944 -0.470 -2.482 1.00 93.75 80 GLU A CA 1
ATOM 617 C C . GLU A 1 80 ? -11.382 -1.900 -2.392 1.00 93.75 80 GLU A C 1
ATOM 619 O O . GLU A 1 80 ? -11.561 -2.577 -1.384 1.00 93.75 80 GLU A O 1
ATOM 624 N N . ARG A 1 81 ? -10.728 -2.396 -3.448 1.00 96.44 81 ARG A N 1
ATOM 625 C CA . ARG A 1 81 ? -10.095 -3.722 -3.462 1.00 96.44 81 ARG A CA 1
ATOM 626 C C . ARG A 1 81 ? -8.643 -3.695 -2.984 1.00 96.44 81 ARG A C 1
ATOM 628 O O . ARG A 1 81 ? -8.005 -4.750 -2.977 1.00 96.44 81 ARG A O 1
ATOM 635 N N . LEU A 1 82 ? -8.112 -2.523 -2.632 1.00 97.19 82 LEU A N 1
ATOM 636 C CA . LEU A 1 82 ? -6.769 -2.356 -2.086 1.00 97.19 82 LEU A CA 1
ATOM 637 C C . LEU A 1 82 ? -6.823 -1.948 -0.622 1.00 97.19 82 LEU A C 1
ATOM 639 O O . LEU A 1 82 ? -7.323 -0.877 -0.292 1.00 97.19 82 LEU A O 1
ATOM 643 N N . TRP A 1 83 ? -6.221 -2.778 0.222 1.00 97.44 83 TRP A N 1
ATOM 644 C CA . TRP A 1 83 ? -5.928 -2.477 1.616 1.00 97.44 83 TRP A CA 1
ATOM 645 C C . TRP A 1 83 ? -4.464 -2.079 1.747 1.00 97.44 83 TRP A C 1
ATOM 647 O O . TRP A 1 83 ? -3.586 -2.750 1.202 1.00 97.44 83 TRP A O 1
ATOM 657 N N . LEU A 1 84 ? -4.204 -0.993 2.467 1.00 96.88 84 LEU A N 1
ATOM 658 C CA . LEU A 1 84 ? -2.866 -0.442 2.659 1.00 96.88 84 LEU A CA 1
ATOM 659 C C . LEU A 1 84 ? -2.478 -0.523 4.135 1.00 96.88 84 LEU A C 1
ATOM 661 O O . LEU A 1 84 ? -3.252 -0.134 5.005 1.00 96.88 84 LEU A O 1
ATOM 665 N N . ALA A 1 85 ? -1.269 -1.000 4.408 1.00 96.06 85 ALA A N 1
ATOM 666 C CA . ALA A 1 85 ? -0.667 -1.035 5.736 1.00 96.06 85 ALA A CA 1
ATOM 667 C C . ALA A 1 85 ? 0.781 -0.529 5.684 1.00 96.06 85 ALA A C 1
ATOM 669 O O . ALA A 1 85 ? 1.425 -0.657 4.640 1.00 96.06 85 ALA A O 1
ATOM 670 N N . PRO A 1 86 ? 1.329 -0.015 6.796 1.00 95.50 86 PRO A N 1
ATOM 671 C CA . PRO A 1 86 ? 2.760 0.239 6.892 1.00 95.50 86 PRO A CA 1
ATOM 672 C C . PRO A 1 86 ? 3.556 -1.057 6.724 1.00 95.50 86 PRO A C 1
ATOM 674 O O . PRO A 1 86 ? 3.138 -2.147 7.157 1.00 95.50 86 PRO A O 1
ATOM 677 N N . LEU A 1 87 ? 4.706 -0.941 6.066 1.00 94.25 87 LEU A N 1
ATOM 678 C CA . LEU A 1 87 ? 5.693 -2.003 6.047 1.00 94.25 87 LEU A CA 1
ATOM 679 C C . LEU A 1 87 ? 6.435 -1.968 7.379 1.00 94.25 87 LEU A C 1
ATOM 681 O O . LEU A 1 87 ? 6.096 -2.763 8.249 1.00 94.25 87 LEU A O 1
ATOM 685 N N . ASP A 1 88 ? 7.342 -1.032 7.595 1.00 92.56 88 ASP A N 1
ATOM 686 C CA . ASP A 1 88 ? 8.132 -0.953 8.821 1.00 92.56 88 ASP A CA 1
ATOM 687 C C . ASP A 1 88 ? 8.078 0.432 9.487 1.00 92.56 88 ASP A C 1
ATOM 689 O O . ASP A 1 88 ? 8.634 0.595 10.576 1.00 92.56 88 ASP A O 1
ATOM 693 N N . ASP A 1 89 ? 7.383 1.410 8.896 1.00 92.19 89 ASP A N 1
ATOM 694 C CA . ASP A 1 89 ? 7.222 2.739 9.486 1.00 92.19 89 ASP A CA 1
ATOM 695 C C . ASP A 1 89 ? 6.374 2.678 10.776 1.00 92.19 89 ASP A C 1
ATOM 697 O O . ASP A 1 89 ? 5.199 2.290 10.738 1.00 92.19 89 ASP A O 1
ATOM 701 N N . PRO A 1 90 ? 6.937 3.046 11.946 1.00 89.56 90 PRO A N 1
ATOM 702 C CA . PRO A 1 90 ? 6.197 3.061 13.203 1.00 89.56 90 PRO A CA 1
ATOM 703 C C . PRO A 1 90 ? 5.258 4.268 13.352 1.00 89.56 90 PRO A C 1
ATOM 705 O O . PRO A 1 90 ? 4.474 4.287 14.302 1.00 89.56 90 PRO A O 1
ATOM 708 N N . ALA A 1 91 ? 5.352 5.277 12.483 1.00 91.19 91 ALA A N 1
ATOM 709 C CA . ALA A 1 91 ? 4.546 6.494 12.538 1.00 91.19 91 ALA A CA 1
ATOM 710 C C . ALA A 1 91 ? 4.181 7.008 11.125 1.00 91.19 91 ALA A C 1
ATOM 712 O O . ALA A 1 91 ? 4.523 8.144 10.785 1.00 91.19 91 ALA A O 1
ATOM 713 N N . PRO A 1 92 ? 3.482 6.196 10.308 1.00 93.75 92 PRO A N 1
ATOM 714 C CA . PRO A 1 92 ? 3.108 6.578 8.953 1.00 93.75 92 PRO A CA 1
ATOM 715 C C . PRO A 1 92 ? 2.065 7.700 8.960 1.00 93.75 92 PRO A C 1
ATOM 717 O O . PRO A 1 92 ? 1.137 7.708 9.769 1.00 93.75 92 PRO A O 1
ATOM 720 N N . ASP A 1 93 ? 2.167 8.618 8.002 1.00 93.88 93 ASP A N 1
ATOM 721 C CA . ASP A 1 93 ? 1.183 9.689 7.823 1.00 93.88 93 ASP A CA 1
ATOM 722 C C . ASP A 1 93 ? -0.074 9.176 7.099 1.00 93.88 93 ASP A C 1
ATOM 724 O O . ASP A 1 93 ? -0.246 9.343 5.889 1.00 93.88 93 ASP A O 1
ATOM 728 N N 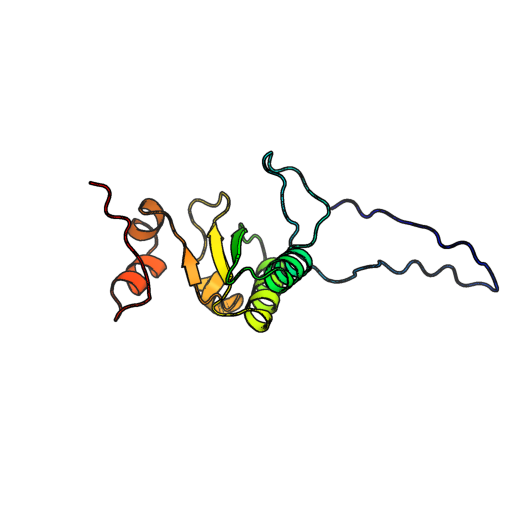. PHE A 1 94 ? -0.974 8.524 7.840 1.00 94.31 94 PHE A N 1
ATOM 729 C CA . PHE A 1 94 ? -2.218 7.985 7.281 1.00 94.31 94 PHE A CA 1
ATOM 730 C C . PHE A 1 94 ? -3.124 9.057 6.663 1.00 94.31 94 PHE A C 1
ATOM 732 O O . PHE A 1 94 ? -3.870 8.748 5.730 1.00 94.31 94 PHE A O 1
ATOM 739 N N . ALA A 1 95 ? -3.056 10.305 7.138 1.00 94.12 95 ALA A N 1
ATOM 740 C CA . ALA A 1 95 ? -3.815 11.399 6.545 1.00 94.12 95 ALA A CA 1
ATOM 741 C C . ALA A 1 95 ? -3.334 11.656 5.112 1.00 94.12 95 ALA A C 1
ATOM 743 O O . ALA A 1 95 ? -4.146 11.651 4.186 1.00 94.12 95 ALA A O 1
ATOM 744 N N . ALA A 1 96 ? -2.019 11.758 4.902 1.00 95.25 96 ALA A N 1
ATOM 745 C CA . ALA A 1 96 ? -1.439 11.919 3.571 1.00 95.25 96 ALA A CA 1
ATOM 746 C C . ALA A 1 96 ? -1.738 10.725 2.645 1.00 95.25 96 ALA A C 1
ATOM 748 O O . ALA A 1 96 ? -1.996 10.911 1.454 1.00 95.25 96 ALA A O 1
ATOM 749 N N . TRP A 1 97 ? -1.778 9.496 3.171 1.00 95.88 97 TRP A N 1
ATOM 750 C CA . TRP A 1 97 ? -2.127 8.312 2.372 1.00 95.88 97 TRP A CA 1
ATOM 751 C C . TRP A 1 97 ? -3.537 8.414 1.784 1.00 95.88 97 TRP A C 1
ATOM 753 O O . TRP A 1 97 ? -3.766 8.015 0.640 1.00 95.88 97 TRP A O 1
ATOM 763 N N . VAL A 1 98 ? -4.478 8.966 2.550 1.00 95.19 98 VAL A N 1
ATOM 764 C CA . VAL A 1 98 ? -5.861 9.169 2.108 1.00 95.19 98 VAL A CA 1
ATOM 765 C C . VAL A 1 98 ? -5.990 10.415 1.236 1.00 95.19 98 VAL A C 1
ATOM 767 O O . VAL A 1 98 ? -6.607 10.352 0.175 1.00 95.19 98 VAL A O 1
ATOM 770 N N . GLU A 1 99 ? -5.411 11.540 1.649 1.00 95.31 99 GLU A N 1
ATOM 771 C CA . GLU A 1 99 ? -5.587 12.832 0.977 1.00 95.31 99 GLU A CA 1
ATOM 772 C C . GLU A 1 99 ? -4.807 12.934 -0.337 1.00 95.31 99 GLU A C 1
ATOM 774 O O . GLU A 1 99 ? -5.338 13.441 -1.325 1.00 95.31 99 GLU A O 1
ATOM 779 N N . LEU A 1 100 ? -3.568 12.437 -0.364 1.00 95.69 100 LEU A N 1
ATOM 780 C CA . LEU A 1 100 ? -2.678 12.519 -1.525 1.00 95.69 100 LEU A CA 1
ATOM 781 C C . LEU A 1 100 ? -2.692 11.225 -2.341 1.00 95.69 100 LEU A C 1
ATOM 783 O O . LEU A 1 100 ? -2.732 11.265 -3.567 1.00 95.69 100 LEU A O 1
ATOM 787 N N . GLY A 1 101 ? -2.683 10.076 -1.659 1.00 94.88 101 GLY A N 1
ATOM 788 C CA . GLY A 1 101 ? -2.701 8.756 -2.296 1.00 94.88 101 GLY A CA 1
ATOM 789 C C . GLY A 1 101 ? -4.101 8.217 -2.609 1.00 94.88 101 GLY A C 1
ATOM 790 O O . GLY A 1 101 ? -4.239 7.227 -3.325 1.00 94.88 101 GLY A O 1
ATOM 791 N N . GLY A 1 102 ? -5.157 8.836 -2.077 1.00 95.75 102 GLY A N 1
ATOM 792 C CA . GLY A 1 102 ? -6.539 8.413 -2.304 1.00 95.75 102 GLY A CA 1
ATOM 793 C C . GLY A 1 102 ? -6.945 7.119 -1.593 1.00 95.75 102 GLY A C 1
ATOM 794 O O . GLY A 1 102 ? -8.025 6.603 -1.893 1.00 95.75 102 GLY A O 1
ATOM 795 N N . ALA A 1 103 ? -6.121 6.586 -0.681 1.00 95.44 103 ALA A N 1
ATOM 796 C CA . ALA A 1 103 ? -6.364 5.302 -0.026 1.00 95.44 103 ALA A CA 1
ATOM 797 C C . ALA A 1 103 ? -7.788 5.207 0.553 1.00 95.44 103 ALA A C 1
ATOM 799 O O . ALA A 1 103 ? -8.276 6.126 1.212 1.00 95.44 103 ALA A O 1
ATOM 800 N N . ARG A 1 104 ? -8.460 4.077 0.296 1.00 93.88 104 ARG A N 1
ATOM 801 C CA . ARG A 1 104 ? -9.849 3.834 0.732 1.00 93.88 104 ARG A CA 1
ATOM 802 C C . ARG A 1 104 ? -9.961 2.850 1.885 1.00 93.88 104 ARG A C 1
ATOM 804 O O . ARG A 1 104 ? -10.866 2.969 2.702 1.00 93.88 104 ARG A O 1
ATOM 811 N N . GLN A 1 105 ? -9.027 1.908 1.964 1.00 94.31 105 GLN A N 1
ATOM 812 C CA . GLN A 1 105 ? -8.991 0.896 3.007 1.00 94.31 105 GLN A CA 1
ATOM 813 C C . GLN A 1 105 ? -7.606 0.894 3.654 1.00 94.31 105 GLN A C 1
ATOM 815 O O . GLN A 1 105 ? -6.596 0.636 2.996 1.00 94.31 105 GLN A O 1
ATOM 820 N N . LEU A 1 106 ? -7.561 1.187 4.952 1.00 94.31 106 LEU A N 1
ATOM 821 C CA . LEU A 1 106 ? -6.340 1.192 5.751 1.00 94.31 106 LEU A CA 1
ATOM 822 C C . LEU A 1 106 ? -6.361 0.027 6.736 1.00 94.31 106 LEU A C 1
ATOM 824 O O . LEU A 1 106 ? -7.396 -0.300 7.316 1.00 94.31 106 LEU A O 1
ATOM 828 N N . VAL A 1 107 ? -5.200 -0.577 6.947 1.00 92.88 107 VAL A N 1
ATOM 829 C CA . VAL A 1 107 ? -4.970 -1.614 7.946 1.00 92.88 107 VAL A CA 1
ATOM 830 C C . VAL A 1 107 ? -3.861 -1.129 8.865 1.00 92.88 107 VAL A C 1
ATOM 832 O O . VAL A 1 107 ? -2.759 -0.807 8.425 1.00 92.88 107 VAL A O 1
ATOM 835 N N . ALA A 1 108 ? -4.155 -1.091 10.158 1.00 89.62 108 ALA A N 1
ATOM 836 C CA . ALA A 1 108 ? -3.217 -0.659 11.177 1.00 89.62 108 ALA A CA 1
ATOM 837 C C . ALA A 1 108 ? -3.193 -1.659 12.330 1.00 89.62 108 ALA A C 1
ATOM 839 O O . ALA A 1 108 ? -4.197 -2.299 12.649 1.00 89.62 108 ALA A O 1
ATOM 840 N N . THR A 1 109 ? -2.041 -1.789 12.981 1.00 86.88 109 THR A N 1
ATOM 841 C CA . THR A 1 109 ? -1.943 -2.568 14.217 1.00 86.88 109 THR A CA 1
ATOM 842 C C . THR A 1 109 ? -2.676 -1.846 15.348 1.00 86.88 109 THR A C 1
ATOM 844 O O . THR A 1 109 ? -2.834 -0.624 15.327 1.00 86.88 109 THR A O 1
ATOM 847 N N . GLY A 1 110 ? -3.074 -2.580 16.392 1.00 84.81 110 GLY A N 1
ATOM 848 C CA . GLY A 1 110 ? -3.719 -1.976 17.564 1.00 84.81 110 GLY A CA 1
ATOM 849 C C . GLY A 1 110 ? -2.884 -0.865 18.218 1.00 84.81 110 GLY A C 1
ATOM 850 O O . GLY A 1 110 ? -3.448 0.091 18.741 1.00 84.81 110 GLY A O 1
ATOM 851 N N . ALA A 1 111 ? -1.551 -0.953 18.140 1.00 86.19 111 ALA A N 1
ATOM 852 C CA . ALA A 1 111 ? -0.651 0.087 18.630 1.00 86.19 111 ALA A CA 1
ATOM 853 C C . ALA A 1 111 ? -0.739 1.378 17.798 1.00 86.19 111 ALA A C 1
ATOM 855 O O . ALA A 1 111 ? -0.756 2.463 18.371 1.00 86.19 111 ALA A O 1
ATOM 856 N N . LEU A 1 112 ? -0.837 1.280 16.470 1.00 89.56 112 LEU A N 1
ATOM 857 C CA . LEU A 1 112 ? -1.001 2.450 15.602 1.00 89.56 112 LEU A CA 1
ATOM 858 C C . LEU A 1 112 ? -2.369 3.104 15.803 1.00 89.56 112 LEU A C 1
ATOM 860 O O . LEU A 1 112 ? -2.441 4.310 15.985 1.00 89.56 112 LEU A O 1
ATOM 864 N N . LEU A 1 113 ? -3.440 2.312 15.896 1.00 84.62 113 LEU A N 1
ATOM 865 C CA . LEU A 1 113 ? -4.795 2.809 16.186 1.00 84.62 113 LEU A CA 1
ATOM 866 C C . LEU A 1 113 ? -4.888 3.633 17.481 1.00 84.62 113 LEU A C 1
ATOM 868 O O . LEU A 1 113 ? -5.708 4.541 17.571 1.00 84.62 113 LEU A O 1
ATOM 872 N N . GLN A 1 114 ? -4.087 3.300 18.496 1.00 83.56 114 GLN A N 1
ATOM 873 C CA . GLN A 1 114 ? -4.092 4.001 19.785 1.00 83.56 114 GLN A CA 1
ATOM 874 C C . GLN A 1 114 ? -3.264 5.288 19.778 1.00 83.56 114 GLN A C 1
ATOM 876 O O . GLN A 1 114 ? -3.563 6.202 20.544 1.00 83.56 114 GLN A O 1
ATOM 881 N N . ASN A 1 115 ? -2.213 5.339 18.959 1.00 85.38 115 ASN A N 1
ATOM 882 C CA . ASN A 1 115 ? -1.215 6.406 18.999 1.00 85.38 115 ASN A CA 1
ATOM 883 C C . ASN A 1 115 ? -1.340 7.394 17.835 1.00 85.38 115 ASN A C 1
ATOM 885 O O . ASN A 1 115 ? -0.831 8.508 17.938 1.00 85.38 115 ASN A O 1
ATOM 889 N N . ASP A 1 116 ? -2.011 7.006 16.752 1.00 87.75 116 ASP A N 1
ATOM 890 C CA . ASP A 1 116 ? -2.202 7.851 15.585 1.00 87.75 116 ASP A CA 1
ATOM 891 C C . ASP A 1 116 ? -3.518 8.649 15.687 1.00 87.75 116 ASP A C 1
ATOM 893 O O . ASP A 1 116 ? -4.604 8.060 15.766 1.00 87.75 116 ASP A O 1
ATOM 897 N N . PRO A 1 117 ? -3.462 9.994 15.691 1.00 85.19 117 PRO A N 1
ATOM 898 C CA . PRO A 1 117 ? -4.646 10.829 15.868 1.00 85.19 117 PRO A CA 1
ATOM 899 C C . PRO A 1 117 ? -5.625 10.749 14.689 1.00 85.19 117 PRO A C 1
ATOM 901 O O . PRO A 1 117 ? -6.828 10.923 14.896 1.00 85.19 117 PRO A O 1
ATOM 904 N N . TYR A 1 118 ? -5.145 10.479 13.471 1.00 88.06 118 TYR A N 1
ATOM 905 C CA . TYR A 1 118 ? -5.993 10.349 12.288 1.00 88.06 118 TYR A CA 1
ATOM 906 C C . TYR A 1 118 ? -6.795 9.045 12.344 1.00 88.06 118 TYR A C 1
ATOM 908 O O . TYR A 1 118 ? -8.022 9.057 12.212 1.00 88.06 118 TYR A O 1
ATOM 916 N N . LEU A 1 119 ? -6.135 7.925 12.652 1.00 86.50 119 LEU A N 1
ATOM 917 C CA . LEU A 1 119 ? -6.815 6.644 12.853 1.00 86.50 119 LEU A CA 1
ATOM 918 C C . LEU A 1 119 ? -7.771 6.677 14.047 1.00 86.50 119 LEU A C 1
ATOM 920 O O . LEU A 1 119 ? -8.881 6.146 13.959 1.00 86.50 119 LEU A O 1
ATOM 924 N N . ALA A 1 120 ? -7.383 7.331 15.144 1.00 83.31 120 ALA A N 1
ATOM 925 C CA . ALA A 1 120 ? -8.263 7.519 16.291 1.00 83.31 120 ALA A CA 1
ATOM 926 C C . ALA A 1 120 ? -9.525 8.314 15.912 1.00 83.31 120 ALA A C 1
ATOM 928 O O . ALA A 1 120 ? -10.616 7.997 16.387 1.00 83.31 120 ALA A O 1
ATOM 929 N N . ALA A 1 121 ? -9.418 9.318 15.035 1.00 83.94 121 ALA A N 1
ATOM 930 C CA . ALA A 1 121 ? -10.578 10.055 14.538 1.00 83.94 121 ALA A CA 1
ATOM 931 C C . ALA A 1 121 ? -11.494 9.179 13.661 1.00 83.94 121 ALA A C 1
ATOM 933 O O . ALA A 1 121 ? -12.714 9.225 13.830 1.00 83.94 121 ALA A O 1
ATOM 934 N N . LEU A 1 122 ? -10.928 8.337 12.787 1.00 79.00 122 LEU A N 1
ATOM 935 C CA . LEU A 1 122 ? -11.694 7.410 11.941 1.00 79.00 122 LEU A CA 1
ATOM 936 C C . LEU A 1 122 ? -12.431 6.337 12.752 1.00 79.00 122 LEU A C 1
ATOM 938 O O . LEU A 1 122 ? -13.605 6.072 12.497 1.00 79.00 122 LEU A O 1
ATOM 942 N N . GLY A 1 123 ? -11.781 5.765 13.769 1.00 66.94 123 GLY A N 1
ATOM 943 C CA . GLY A 1 123 ? -12.380 4.752 14.644 1.00 66.94 123 GLY A CA 1
ATOM 944 C C . GLY A 1 123 ? -13.541 5.255 15.513 1.00 66.94 123 GLY A C 1
ATOM 945 O O . GLY A 1 123 ? -14.276 4.440 16.066 1.00 66.94 123 GLY A O 1
ATOM 946 N N . ASN A 1 124 ? -13.718 6.576 15.625 1.00 60.16 124 ASN A N 1
ATOM 947 C CA . ASN A 1 124 ? -14.805 7.223 16.369 1.00 60.16 124 ASN A CA 1
ATOM 948 C C . ASN A 1 124 ? -15.909 7.810 15.459 1.00 60.16 124 ASN A C 1
ATOM 950 O O . ASN A 1 124 ? -16.867 8.400 15.963 1.00 60.16 124 ASN A O 1
ATOM 954 N N . GLY A 1 125 ? -15.784 7.673 14.132 1.00 51.81 125 GLY A N 1
ATOM 955 C CA . GLY A 1 125 ? -16.813 8.049 13.157 1.00 51.81 125 GLY A CA 1
ATOM 956 C C . GLY A 1 125 ? -17.896 6.970 12.984 1.00 51.81 125 GLY A C 1
ATOM 957 O O . GLY A 1 125 ? -17.749 5.859 13.496 1.00 51.81 125 GLY A O 1
ATOM 958 N N . PRO A 1 126 ? -19.006 7.258 12.276 1.00 39.94 126 PRO A N 1
ATOM 959 C CA . PRO A 1 126 ? -20.007 6.245 11.966 1.00 39.94 126 PRO A CA 1
ATOM 960 C C . PRO A 1 126 ? -19.416 5.207 10.997 1.00 39.94 126 PRO A C 1
ATOM 962 O O . PRO A 1 126 ? -19.281 5.464 9.808 1.00 39.94 126 PRO A O 1
ATOM 965 N N . ASP A 1 127 ? -19.043 4.061 11.563 1.00 50.34 127 ASP A N 1
ATOM 966 C CA . ASP A 1 127 ? -18.762 2.760 10.942 1.00 50.34 127 ASP A CA 1
ATOM 967 C C . ASP A 1 127 ? -17.959 2.786 9.623 1.00 50.34 127 ASP A C 1
ATOM 969 O O . ASP A 1 127 ? -18.462 2.487 8.539 1.00 50.34 127 ASP A O 1
ATOM 973 N N . VAL A 1 128 ? -16.665 3.104 9.725 1.00 44.19 128 VAL A N 1
ATOM 974 C CA . VAL A 1 128 ? -15.674 2.805 8.680 1.00 44.19 128 VAL A CA 1
ATOM 975 C C . VAL A 1 128 ? -15.003 1.477 9.027 1.00 44.19 128 VAL A C 1
ATOM 977 O O . VAL A 1 128 ? -13.904 1.480 9.557 1.00 44.19 128 VAL A O 1
ATOM 980 N N . GLY A 1 129 ? -15.689 0.351 8.804 1.00 43.47 129 GLY A N 1
ATOM 981 C CA . GLY A 1 129 ? -15.113 -0.976 8.505 1.00 43.47 129 GLY A CA 1
ATOM 982 C C . GLY A 1 129 ? -13.940 -1.536 9.335 1.00 43.47 129 GLY A C 1
ATOM 983 O O . GLY A 1 129 ? -13.301 -2.486 8.888 1.00 43.47 129 GLY A O 1
ATOM 984 N N . LEU A 1 130 ? -13.624 -0.996 10.512 1.00 49.00 130 LEU A N 1
ATOM 985 C CA . LEU A 1 130 ? -12.505 -1.437 11.342 1.00 49.00 130 LEU A CA 1
ATOM 986 C C . LEU A 1 130 ? -12.931 -2.669 12.144 1.00 49.00 130 LEU A C 1
ATOM 988 O O . LEU A 1 130 ? -13.473 -2.561 13.245 1.00 49.00 130 LEU A O 1
ATOM 992 N N . GLN A 1 131 ? -12.687 -3.860 11.598 1.00 46.50 131 GLN A N 1
ATOM 993 C CA . GLN A 1 131 ? -12.842 -5.094 12.363 1.00 46.50 131 GLN A CA 1
ATOM 994 C C . GLN A 1 131 ? -11.745 -5.173 13.431 1.00 46.50 131 GLN A C 1
ATOM 996 O O . GLN A 1 131 ? -10.571 -5.381 13.133 1.00 46.50 131 GLN A O 1
ATOM 1001 N N . LYS A 1 132 ? -12.140 -4.987 14.695 1.00 46.66 132 LYS A N 1
ATOM 1002 C CA . LYS A 1 132 ? -11.314 -5.332 15.854 1.00 46.66 132 LYS A CA 1
ATOM 1003 C C . LYS A 1 132 ? -11.225 -6.855 15.932 1.00 46.66 132 LYS A C 1
ATOM 1005 O O . LYS A 1 132 ? -12.250 -7.510 16.095 1.00 46.66 132 LYS A O 1
ATOM 1010 N N . GLU A 1 133 ? -10.024 -7.416 15.845 1.00 48.38 133 GLU A N 1
ATOM 1011 C CA . GLU A 1 133 ? -9.811 -8.802 16.263 1.00 48.38 133 GLU A CA 1
ATOM 1012 C C . GLU A 1 133 ? -9.956 -8.878 17.790 1.00 48.38 133 GLU A C 1
ATOM 1014 O O . GLU A 1 133 ? -9.088 -8.438 18.547 1.00 48.38 133 GLU A O 1
ATOM 1019 N N . GLU A 1 134 ? -11.093 -9.399 18.249 1.00 40.81 134 GLU A N 1
ATOM 1020 C CA . GLU A 1 134 ? -11.272 -9.837 19.630 1.00 40.81 134 GLU A CA 1
ATOM 1021 C C . GLU A 1 134 ? -10.552 -11.179 19.806 1.00 40.81 134 GLU A C 1
ATOM 1023 O O . GLU A 1 134 ? -11.059 -12.230 19.416 1.00 40.81 134 GLU A O 1
ATOM 1028 N N . ASN A 1 135 ? -9.352 -11.150 20.386 1.00 45.47 135 ASN A N 1
ATOM 1029 C CA . ASN A 1 135 ? -8.710 -12.364 20.881 1.00 45.47 135 ASN A CA 1
ATOM 1030 C C . ASN A 1 135 ? -9.316 -12.736 22.241 1.00 45.47 135 ASN A C 1
ATOM 1032 O O . ASN A 1 135 ? -9.222 -11.960 23.197 1.00 45.47 135 ASN A O 1
ATOM 1036 N N . GLY A 1 136 ? -9.949 -13.912 22.285 1.00 43.47 136 GLY A N 1
ATOM 1037 C CA . GLY A 1 136 ? -10.364 -14.607 23.508 1.00 43.47 136 GLY A CA 1
ATOM 1038 C C . GLY A 1 136 ? -9.245 -15.405 24.167 1.00 43.47 136 GLY A C 1
ATOM 1039 O O . GLY A 1 136 ? -8.159 -15.544 23.560 1.00 43.47 136 GLY A O 1
#

Secondary structure (DSSP, 8-state):
------------SS------S--S---EEEPTTS-EEEEEHHHHHHHHHHTT---EEEEE---SHHHHHHHHHHHHHHGGGEEEEESS-SS--HHHHHHTT---EE---HHHHHH-HHHHHHHTSS----------